Protein AF-A0A816R9C3-F1 (afdb_monomer)

Structure (mmCIF, N/CA/C/O backbone):
data_AF-A0A816R9C3-F1
#
_entry.id   AF-A0A816R9C3-F1
#
loop_
_atom_site.group_PDB
_atom_site.id
_atom_site.type_symbol
_atom_site.label_atom_id
_atom_site.label_alt_id
_atom_site.label_comp_id
_atom_site.label_asym_id
_atom_site.label_entity_id
_atom_site.label_seq_id
_atom_site.pdbx_PDB_ins_code
_atom_site.Cartn_x
_atom_site.Cartn_y
_atom_site.Cartn_z
_atom_site.occupancy
_atom_site.B_iso_or_equiv
_atom_site.auth_seq_id
_atom_site.auth_comp_id
_atom_site.auth_asym_id
_atom_site.auth_atom_id
_atom_site.pdbx_PDB_model_num
ATOM 1 N N . MET A 1 1 ? 27.040 -10.899 -45.272 1.00 30.34 1 MET A N 1
ATOM 2 C CA . MET A 1 1 ? 27.387 -9.513 -45.641 1.00 30.34 1 MET A CA 1
ATOM 3 C C . MET A 1 1 ? 27.036 -8.675 -44.430 1.00 30.34 1 MET A C 1
ATOM 5 O O . MET A 1 1 ? 25.858 -8.527 -44.143 1.00 30.34 1 MET A O 1
ATOM 9 N N . LEU A 1 2 ? 28.036 -8.340 -43.618 1.00 30.72 2 LEU A N 1
ATOM 10 C CA . LEU A 1 2 ? 27.833 -7.627 -42.359 1.00 30.72 2 LEU A CA 1
ATOM 11 C C . LEU A 1 2 ? 27.675 -6.145 -42.692 1.00 30.72 2 LEU A C 1
ATOM 13 O O . LEU A 1 2 ? 28.569 -5.560 -43.299 1.00 30.72 2 LEU A O 1
ATOM 17 N N . LEU A 1 3 ? 26.524 -5.570 -42.353 1.00 35.38 3 LEU A N 1
ATOM 18 C CA . LEU A 1 3 ? 26.406 -4.124 -42.248 1.00 35.38 3 LEU A CA 1
ATOM 19 C C . LEU A 1 3 ? 27.024 -3.753 -40.902 1.00 35.38 3 LEU A C 1
ATOM 21 O O . LEU A 1 3 ? 26.457 -4.047 -39.853 1.00 35.38 3 LEU A O 1
ATOM 25 N N . ASN A 1 4 ? 28.230 -3.194 -40.968 1.00 40.75 4 ASN A N 1
ATOM 26 C CA . ASN A 1 4 ? 28.838 -2.475 -39.862 1.00 40.75 4 ASN A CA 1
ATOM 27 C C . ASN A 1 4 ? 28.027 -1.196 -39.666 1.00 40.75 4 ASN A C 1
ATOM 29 O O . ASN A 1 4 ? 28.145 -0.264 -40.461 1.00 40.75 4 ASN A O 1
ATOM 33 N N . ASP A 1 5 ? 27.197 -1.182 -38.633 1.00 36.69 5 ASP A N 1
ATOM 34 C CA . ASP A 1 5 ? 26.624 0.039 -38.092 1.00 36.69 5 ASP A CA 1
ATOM 35 C C . ASP A 1 5 ? 26.913 0.039 -36.587 1.00 36.69 5 ASP A C 1
ATOM 37 O O . ASP A 1 5 ? 26.204 -0.572 -35.788 1.00 36.69 5 ASP A O 1
ATOM 41 N N . ASP A 1 6 ? 28.028 0.672 -36.215 1.00 42.97 6 ASP A N 1
ATOM 42 C CA . ASP A 1 6 ? 28.539 0.814 -34.843 1.00 42.97 6 ASP A CA 1
ATOM 43 C C . ASP A 1 6 ? 27.666 1.747 -33.969 1.00 42.97 6 ASP A C 1
ATOM 45 O O . ASP A 1 6 ? 28.143 2.348 -33.007 1.00 42.97 6 ASP A O 1
ATOM 49 N N . SER A 1 7 ? 26.379 1.910 -34.289 1.00 38.72 7 SER A N 1
ATOM 50 C CA . SER A 1 7 ? 25.488 2.878 -33.639 1.00 38.72 7 SER A CA 1
ATOM 51 C C . SER A 1 7 ? 24.406 2.268 -32.737 1.00 38.72 7 SER A C 1
ATOM 53 O O . SER A 1 7 ? 23.739 3.005 -32.013 1.00 38.72 7 SER A O 1
ATOM 55 N N . TYR A 1 8 ? 24.289 0.939 -32.656 1.00 42.22 8 TYR A N 1
ATOM 56 C CA . TYR A 1 8 ? 23.395 0.273 -31.701 1.00 42.22 8 TYR A CA 1
ATOM 57 C C . TYR A 1 8 ? 24.067 -0.938 -31.060 1.00 42.22 8 TYR A C 1
ATOM 59 O O . TYR A 1 8 ? 23.744 -2.085 -31.357 1.00 42.22 8 TYR A O 1
ATOM 67 N N . ASN A 1 9 ? 24.963 -0.695 -30.102 1.00 45.91 9 ASN A N 1
ATOM 68 C CA . ASN A 1 9 ? 25.306 -1.724 -29.123 1.00 45.91 9 ASN A CA 1
ATOM 69 C C . ASN A 1 9 ? 24.137 -1.868 -28.129 1.00 45.91 9 ASN A C 1
ATOM 71 O O . ASN A 1 9 ? 24.241 -1.500 -26.961 1.00 45.91 9 ASN A O 1
ATOM 75 N N . SER A 1 10 ? 22.970 -2.302 -28.617 1.00 50.06 10 SER A N 1
ATOM 76 C CA . SER A 1 10 ? 21.849 -2.654 -27.753 1.00 50.06 10 SER A CA 1
ATOM 77 C C . SER A 1 10 ? 22.174 -4.004 -27.107 1.00 50.06 10 SER A C 1
ATOM 79 O O . SER A 1 10 ? 22.313 -4.988 -27.837 1.00 50.06 10 SER A O 1
ATOM 81 N N . PRO A 1 11 ? 22.271 -4.100 -25.771 1.00 50.88 11 PRO A N 1
ATOM 82 C CA . PRO A 1 11 ? 22.673 -5.317 -25.060 1.00 50.88 11 PRO A CA 1
ATOM 83 C C . PRO A 1 11 ? 21.609 -6.432 -25.073 1.00 50.88 11 PRO A C 1
ATOM 85 O O . PRO A 1 11 ? 21.603 -7.295 -24.201 1.00 50.88 11 PRO A O 1
ATOM 88 N N . VAL A 1 12 ? 20.665 -6.396 -26.014 1.00 53.97 12 VAL A N 1
ATOM 89 C CA . VAL A 1 12 ? 19.471 -7.240 -26.029 1.00 53.97 12 VAL A CA 1
ATOM 90 C C . VAL A 1 12 ? 19.271 -7.853 -27.415 1.00 53.97 12 VAL A C 1
ATOM 92 O O . VAL A 1 12 ? 19.008 -7.157 -28.391 1.00 53.97 12 VAL A O 1
ATOM 95 N N . GLY A 1 13 ? 19.403 -9.178 -27.499 1.00 55.25 13 GLY A N 1
ATOM 96 C CA . GLY A 1 13 ? 19.088 -9.982 -28.683 1.00 55.25 13 GLY A CA 1
ATOM 97 C C . GLY A 1 13 ? 17.972 -10.992 -28.397 1.00 55.25 13 GLY A C 1
ATOM 98 O O . GLY A 1 13 ? 17.830 -11.456 -27.265 1.00 55.25 13 GLY A O 1
ATOM 99 N N . LEU A 1 14 ? 17.177 -11.322 -29.421 1.00 56.34 14 LEU A N 1
ATOM 100 C CA . LEU A 1 14 ? 16.119 -12.339 -29.365 1.00 56.34 14 LEU A CA 1
ATOM 101 C C . LEU A 1 14 ? 16.693 -13.730 -29.663 1.00 56.34 14 LEU A C 1
ATOM 103 O O . LEU A 1 14 ? 17.458 -13.892 -30.617 1.00 56.34 14 LEU A O 1
ATOM 107 N N . ASP A 1 15 ? 16.302 -14.743 -28.886 1.00 55.97 15 ASP A N 1
ATOM 108 C CA . ASP A 1 15 ? 16.571 -16.138 -29.234 1.00 55.97 15 ASP A CA 1
ATOM 109 C C . ASP A 1 15 ? 15.546 -16.700 -30.246 1.00 55.97 15 ASP A C 1
ATOM 111 O O . ASP A 1 15 ? 14.607 -16.027 -30.679 1.00 55.97 15 ASP A O 1
ATOM 115 N N . ARG A 1 16 ? 15.722 -17.969 -30.638 1.00 48.56 16 ARG A N 1
ATOM 116 C CA . ARG A 1 16 ? 14.895 -18.660 -31.652 1.00 48.56 16 ARG A CA 1
ATOM 117 C C . ARG A 1 16 ? 13.435 -18.864 -31.227 1.00 48.56 16 ARG A C 1
ATOM 119 O O . ARG A 1 16 ? 12.610 -19.203 -32.070 1.00 48.56 16 ARG A O 1
ATOM 126 N N . ASN A 1 17 ? 13.139 -18.669 -29.944 1.00 50.06 17 ASN A N 1
ATOM 127 C CA . ASN A 1 17 ? 11.818 -18.814 -29.348 1.00 50.06 17 ASN A CA 1
ATOM 128 C C . ASN A 1 17 ? 11.175 -17.449 -29.036 1.00 50.06 17 ASN A C 1
ATOM 130 O O . ASN A 1 17 ? 10.076 -17.412 -28.486 1.00 50.06 17 ASN A O 1
ATOM 134 N N . GLY A 1 18 ? 11.830 -16.335 -29.393 1.00 53.72 18 GLY A N 1
ATOM 135 C CA . GLY A 1 18 ? 11.327 -14.982 -29.159 1.00 53.72 18 GLY A CA 1
ATOM 136 C C . GLY A 1 18 ? 11.501 -14.489 -27.720 1.00 53.72 18 GLY A C 1
ATOM 137 O O . GLY A 1 18 ? 10.845 -13.523 -27.336 1.00 53.72 18 GLY A O 1
ATOM 138 N N . ILE A 1 19 ? 12.369 -15.125 -26.925 1.00 50.53 19 ILE A N 1
ATOM 139 C CA . ILE A 1 19 ? 12.653 -14.729 -25.542 1.00 50.53 19 ILE A CA 1
ATOM 140 C C . ILE A 1 19 ? 13.998 -13.983 -25.537 1.00 50.53 19 ILE A C 1
ATOM 142 O O . ILE A 1 19 ? 15.051 -14.552 -25.821 1.00 50.53 19 ILE A O 1
ATOM 146 N N . VAL A 1 20 ? 13.957 -12.670 -25.283 1.00 54.84 20 VAL A N 1
ATOM 147 C CA . VAL A 1 20 ? 15.147 -11.821 -25.048 1.00 54.84 20 VAL A CA 1
ATOM 148 C C . VAL A 1 20 ? 15.866 -12.350 -23.824 1.00 54.84 20 VAL A C 1
ATOM 150 O O . VAL A 1 20 ? 15.148 -12.444 -22.849 1.00 54.84 20 VAL A O 1
ATOM 153 N N . LEU A 1 21 ? 17.189 -12.601 -23.826 1.00 56.78 21 LEU A N 1
ATOM 154 C CA . LEU A 1 21 ? 18.064 -12.541 -22.626 1.00 56.78 21 LEU A CA 1
ATOM 155 C C . LEU A 1 21 ? 19.552 -12.840 -22.947 1.00 56.78 21 LEU A C 1
ATOM 157 O O . LEU A 1 21 ? 20.039 -13.881 -22.523 1.00 56.78 21 LEU A O 1
ATOM 161 N N . LEU A 1 22 ? 20.310 -11.969 -23.631 1.00 52.97 22 LEU A N 1
ATOM 162 C CA . LEU A 1 22 ? 21.785 -12.062 -23.623 1.00 52.97 22 LEU A CA 1
ATOM 163 C C . LEU A 1 22 ? 22.431 -10.672 -23.725 1.00 52.97 22 LEU A C 1
ATOM 165 O O . LEU A 1 22 ? 22.407 -10.067 -24.795 1.00 52.97 22 LEU A O 1
ATOM 169 N N . LEU A 1 23 ? 23.054 -10.216 -22.631 1.00 54.47 23 LEU A N 1
ATOM 170 C CA . LEU A 1 23 ? 24.049 -9.139 -22.660 1.00 54.47 23 LEU A CA 1
ATOM 171 C C . LEU A 1 23 ? 25.243 -9.635 -23.479 1.00 54.47 23 LEU A C 1
ATOM 173 O O . LEU A 1 23 ? 25.936 -10.565 -23.064 1.00 54.47 23 LEU A O 1
ATOM 177 N N . TRP A 1 24 ? 25.454 -9.053 -24.654 1.00 53.38 24 TRP A N 1
ATOM 178 C CA . TRP A 1 24 ? 26.620 -9.338 -25.479 1.00 53.38 24 TRP A CA 1
ATOM 179 C C . TRP A 1 24 ? 27.685 -8.278 -25.214 1.00 53.38 24 TRP A C 1
ATOM 181 O O . TRP A 1 24 ? 27.523 -7.122 -25.597 1.00 53.38 24 TRP A O 1
ATOM 191 N N . GLU A 1 25 ? 28.789 -8.670 -24.583 1.00 52.47 25 GLU A N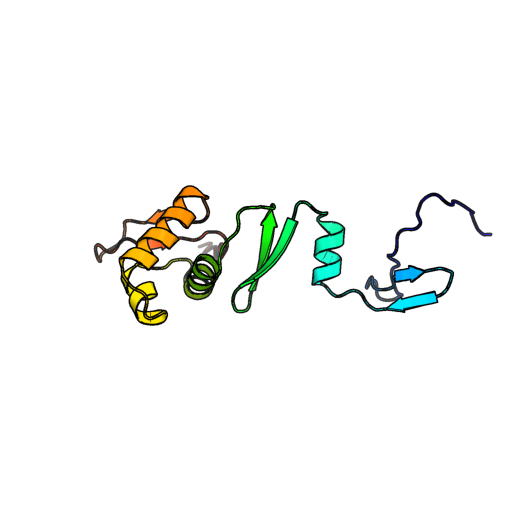 1
ATOM 192 C CA . GLU A 1 25 ? 29.966 -7.812 -24.434 1.00 52.47 25 GLU A CA 1
ATOM 193 C C . GLU A 1 25 ? 31.132 -8.460 -25.192 1.00 52.47 25 GLU A C 1
ATOM 195 O O . GLU A 1 25 ? 31.482 -9.618 -24.960 1.00 52.47 25 GLU A O 1
ATOM 200 N N . ASN A 1 26 ? 31.703 -7.742 -26.165 1.00 52.38 26 ASN A N 1
ATOM 201 C CA . ASN A 1 26 ? 32.883 -8.167 -26.934 1.00 52.38 26 ASN A CA 1
ATOM 202 C C . ASN A 1 26 ? 32.808 -9.566 -27.579 1.00 52.38 26 ASN A C 1
ATOM 204 O O . ASN A 1 26 ? 33.810 -10.275 -27.641 1.00 52.38 26 ASN A O 1
ATOM 208 N N . GLY A 1 27 ? 31.645 -10.003 -28.059 1.00 56.16 27 GLY A N 1
ATOM 209 C CA . GLY A 1 27 ? 31.532 -11.321 -28.698 1.00 56.16 27 GLY A CA 1
ATOM 210 C C . GLY A 1 27 ? 30.959 -12.420 -27.806 1.00 56.16 27 GLY A C 1
ATOM 211 O O . GLY A 1 27 ? 30.746 -13.529 -28.289 1.00 56.16 27 GLY A O 1
ATOM 212 N N . THR A 1 28 ? 30.757 -12.143 -26.514 1.00 53.12 28 THR A N 1
ATOM 213 C CA . THR A 1 28 ? 30.540 -13.179 -25.497 1.00 53.12 28 THR A CA 1
ATOM 214 C C . THR A 1 28 ? 29.223 -12.978 -24.758 1.00 53.12 28 THR A C 1
ATOM 216 O O . THR A 1 28 ? 28.846 -11.861 -24.407 1.00 53.12 28 THR A O 1
ATOM 219 N N . LEU A 1 29 ? 28.535 -14.092 -24.506 1.00 58.09 29 LEU A N 1
ATOM 220 C CA . LEU A 1 29 ? 27.309 -14.145 -23.718 1.00 58.09 29 LEU A CA 1
ATOM 221 C C . LEU A 1 29 ? 27.629 -13.892 -22.238 1.00 58.09 29 LEU A C 1
ATOM 223 O O . LEU A 1 29 ? 28.250 -14.737 -21.597 1.00 58.09 29 LEU A O 1
ATOM 227 N N . CYS A 1 30 ? 27.206 -12.746 -21.703 1.00 57.31 30 CYS A N 1
ATOM 228 C CA . CYS A 1 30 ? 27.503 -12.334 -20.327 1.00 57.31 30 CYS A CA 1
ATOM 229 C C . CYS A 1 30 ? 26.477 -12.860 -19.296 1.00 57.31 30 CYS A C 1
ATOM 231 O O . CYS A 1 30 ? 26.786 -12.962 -18.113 1.00 57.31 30 CYS A O 1
ATOM 233 N N . GLY A 1 31 ? 25.280 -13.285 -19.722 1.00 58.22 31 GLY A N 1
ATOM 234 C CA . GLY A 1 31 ? 24.306 -13.943 -18.842 1.00 58.22 31 GLY A CA 1
ATOM 235 C C . GLY A 1 31 ? 22.845 -13.679 -19.201 1.00 58.22 31 GLY A C 1
ATOM 236 O O . GLY A 1 31 ? 22.541 -13.007 -20.187 1.00 58.22 31 GLY A O 1
ATOM 237 N N . SER A 1 32 ? 21.945 -14.227 -18.380 1.00 60.34 32 SER A N 1
ATOM 238 C CA . SER A 1 32 ? 20.494 -14.035 -18.453 1.00 60.34 32 SER A CA 1
ATOM 239 C C . SER A 1 32 ? 20.059 -12.861 -17.567 1.00 60.34 32 SER A C 1
ATOM 241 O O . SER A 1 32 ? 20.344 -12.881 -16.372 1.00 60.34 32 SER A O 1
ATOM 243 N N . ILE A 1 33 ? 19.348 -11.880 -18.126 1.00 66.12 33 ILE A N 1
ATOM 244 C CA . ILE A 1 33 ? 18.772 -10.743 -17.379 1.00 66.12 33 ILE A CA 1
ATOM 245 C C . ILE A 1 33 ? 17.496 -11.210 -16.653 1.00 66.12 33 ILE A C 1
ATOM 247 O O . ILE A 1 33 ? 16.675 -11.927 -17.223 1.00 66.12 33 ILE A O 1
ATOM 251 N N . SER A 1 34 ? 17.295 -10.843 -15.389 1.00 73.19 34 SER A N 1
ATOM 252 C CA . SER A 1 34 ? 16.035 -11.182 -14.706 1.00 73.19 34 SER A CA 1
ATOM 253 C C . SER A 1 34 ? 14.849 -10.379 -15.280 1.00 73.19 34 SER A C 1
ATOM 25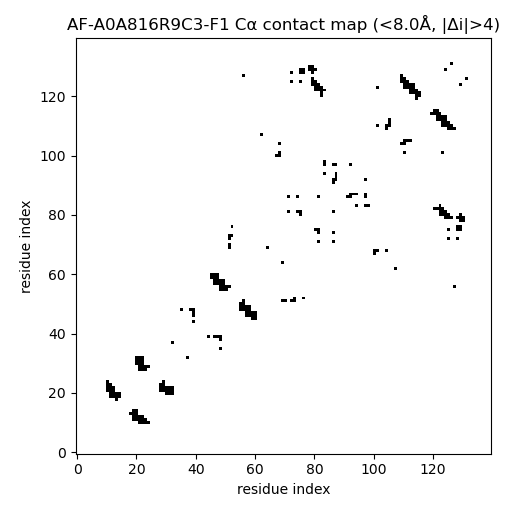5 O O . SER A 1 34 ? 15.048 -9.282 -15.800 1.00 73.19 34 SER A O 1
ATOM 257 N N . PRO A 1 35 ? 13.590 -10.849 -15.169 1.00 71.75 35 PRO A N 1
ATOM 258 C CA . PRO A 1 35 ? 12.433 -10.068 -15.620 1.00 71.75 35 PRO A CA 1
ATOM 259 C C . PRO A 1 35 ? 12.349 -8.664 -14.999 1.00 71.75 35 PRO A C 1
ATOM 261 O O . PRO A 1 35 ? 11.893 -7.733 -15.656 1.00 71.75 35 PRO A O 1
ATOM 264 N N . ASP A 1 36 ? 12.817 -8.503 -13.757 1.00 70.31 36 ASP A N 1
ATOM 265 C CA . ASP A 1 36 ? 12.833 -7.213 -13.057 1.00 70.31 36 ASP A CA 1
ATOM 266 C C . ASP A 1 36 ? 13.880 -6.256 -13.635 1.00 70.31 36 ASP A C 1
ATOM 268 O O . ASP A 1 36 ? 13.597 -5.074 -13.822 1.00 70.31 36 ASP A O 1
ATOM 272 N N . GLU A 1 37 ? 15.069 -6.769 -13.958 1.00 68.56 37 GLU A N 1
ATOM 273 C CA . GLU A 1 37 ? 16.123 -6.004 -14.635 1.00 68.56 37 GLU A CA 1
ATOM 274 C C . GLU A 1 37 ? 15.729 -5.645 -16.074 1.00 68.56 37 GLU A C 1
ATOM 276 O O . GLU A 1 37 ? 16.062 -4.568 -16.563 1.00 68.56 37 GLU A O 1
ATOM 281 N N . LEU A 1 38 ? 14.977 -6.515 -16.755 1.00 73.31 38 LEU A N 1
ATOM 282 C CA . LEU A 1 38 ? 14.412 -6.195 -18.064 1.00 73.31 38 LEU A CA 1
ATOM 283 C C . LEU A 1 38 ? 13.393 -5.052 -17.952 1.00 73.31 38 LEU A C 1
ATOM 285 O O . LEU A 1 38 ? 13.421 -4.118 -18.750 1.00 73.31 38 LEU A O 1
ATOM 289 N N . LEU A 1 39 ? 12.506 -5.111 -16.956 1.00 70.25 39 LEU A N 1
ATOM 290 C CA . LEU A 1 39 ? 11.518 -4.064 -16.695 1.00 70.25 39 LEU A CA 1
ATOM 291 C C . LEU A 1 39 ? 12.184 -2.725 -16.372 1.00 70.25 39 LEU A C 1
ATOM 293 O O . LEU A 1 39 ? 11.795 -1.714 -16.948 1.00 70.25 39 LEU A O 1
ATOM 297 N N . SER A 1 40 ? 13.196 -2.701 -15.504 1.00 69.62 40 SER A N 1
ATOM 298 C CA . SER A 1 40 ? 13.902 -1.456 -15.175 1.00 69.62 40 SER A CA 1
ATOM 299 C C . SER A 1 40 ? 14.632 -0.868 -16.386 1.00 69.62 40 SER A C 1
ATOM 301 O O . SER A 1 40 ? 14.587 0.344 -16.595 1.00 69.62 40 SER A O 1
ATOM 303 N N . TYR A 1 41 ? 15.226 -1.713 -17.235 1.00 69.50 41 TYR A N 1
ATOM 304 C CA . TYR A 1 41 ? 15.862 -1.274 -18.477 1.00 69.50 41 TYR A CA 1
ATOM 305 C C . TYR A 1 41 ? 14.859 -0.648 -19.454 1.00 69.50 41 TYR A C 1
ATOM 307 O O . TYR A 1 41 ? 15.121 0.412 -20.018 1.00 69.50 41 TYR A O 1
ATOM 315 N N . VAL A 1 42 ? 13.696 -1.281 -19.638 1.00 73.12 42 VAL A N 1
ATOM 316 C CA . VAL A 1 42 ? 12.656 -0.806 -20.565 1.00 73.12 42 VAL A CA 1
ATOM 317 C C . VAL A 1 42 ? 11.973 0.467 -20.057 1.00 73.12 42 VAL A C 1
ATOM 319 O O . VAL A 1 42 ? 11.665 1.350 -20.854 1.00 73.12 42 VAL A O 1
ATOM 322 N N . LEU A 1 43 ? 11.724 0.574 -18.749 1.00 72.38 43 LEU A N 1
ATOM 323 C CA . LEU A 1 43 ? 11.034 1.724 -18.156 1.00 72.38 43 LEU A CA 1
ATOM 324 C C . LEU A 1 43 ? 11.952 2.948 -17.990 1.00 72.38 43 LEU A C 1
ATOM 326 O O . LEU A 1 43 ? 11.469 4.080 -17.973 1.00 72.38 43 LEU A O 1
ATOM 330 N N . GLY A 1 44 ? 13.267 2.735 -17.902 1.00 67.75 44 GLY A N 1
ATOM 331 C CA . GLY A 1 44 ? 14.252 3.787 -17.668 1.00 67.75 44 GLY A CA 1
ATOM 332 C C . GLY A 1 44 ? 14.369 4.190 -16.193 1.00 67.75 44 GLY A C 1
ATOM 333 O O . GLY A 1 44 ? 13.627 3.734 -15.326 1.00 67.75 44 GLY A O 1
ATOM 334 N N . SER A 1 45 ? 15.316 5.082 -15.892 1.00 70.94 45 SER A N 1
ATOM 335 C CA . SER A 1 45 ? 15.721 5.436 -14.517 1.00 70.94 45 SER A CA 1
ATOM 336 C C . SER A 1 45 ? 14.682 6.206 -13.689 1.00 70.94 45 SER A C 1
ATOM 338 O O . SER A 1 45 ? 14.901 6.435 -12.502 1.00 70.94 45 SER A O 1
ATOM 340 N N . GLY A 1 46 ? 13.565 6.620 -14.293 1.00 72.31 46 GLY A N 1
ATOM 341 C CA . GLY A 1 46 ? 12.472 7.313 -13.606 1.00 72.31 46 GLY A CA 1
ATOM 342 C C . GLY A 1 46 ? 11.491 6.382 -12.894 1.00 72.31 46 GLY A C 1
ATOM 343 O O . GLY A 1 46 ? 10.600 6.877 -12.203 1.00 72.31 46 GLY A O 1
ATOM 344 N N . PHE A 1 47 ? 11.640 5.063 -13.056 1.00 77.06 47 PHE A N 1
ATOM 345 C CA . PHE A 1 47 ? 10.738 4.063 -12.498 1.00 77.06 47 PHE A CA 1
ATOM 346 C C . PHE A 1 47 ? 11.483 2.988 -11.708 1.00 77.06 47 PHE A C 1
ATOM 348 O O . PHE A 1 47 ? 12.620 2.632 -12.004 1.00 77.06 47 PHE A O 1
ATOM 355 N N . GLU A 1 48 ? 10.795 2.429 -10.720 1.00 78.88 48 GLU A N 1
ATOM 356 C CA . GLU A 1 48 ? 11.281 1.340 -9.884 1.00 78.88 48 GLU A CA 1
ATOM 357 C C . GLU A 1 48 ? 10.234 0.225 -9.811 1.00 78.88 48 GLU A C 1
ATOM 359 O O . GLU A 1 48 ? 9.035 0.485 -9.656 1.00 78.88 48 GLU A O 1
ATOM 364 N N . VAL A 1 49 ? 10.696 -1.025 -9.895 1.00 81.88 49 VAL A N 1
ATOM 365 C CA . VAL A 1 49 ? 9.882 -2.214 -9.627 1.00 81.88 49 VAL A CA 1
ATOM 366 C C . VAL A 1 49 ? 10.063 -2.601 -8.163 1.00 81.88 49 VAL A C 1
ATOM 368 O O . VAL A 1 49 ? 11.135 -3.048 -7.761 1.00 81.88 49 VAL A O 1
ATOM 371 N N . ILE A 1 50 ? 9.004 -2.475 -7.367 1.00 81.81 50 ILE A N 1
ATOM 372 C CA . ILE A 1 50 ? 8.993 -2.891 -5.963 1.00 81.81 50 ILE A CA 1
ATOM 373 C C . ILE A 1 50 ? 8.174 -4.168 -5.789 1.00 81.81 50 ILE A C 1
ATOM 375 O O . ILE A 1 50 ? 7.160 -4.384 -6.454 1.00 81.81 50 ILE A O 1
ATOM 379 N N . THR A 1 51 ? 8.602 -5.025 -4.866 1.00 84.44 51 THR A N 1
ATOM 380 C CA . THR A 1 51 ? 7.829 -6.209 -4.477 1.00 84.44 51 THR A CA 1
ATOM 381 C C . THR A 1 51 ? 7.105 -5.920 -3.171 1.00 84.44 51 THR A C 1
ATOM 383 O O . THR A 1 51 ? 7.739 -5.642 -2.156 1.00 84.44 51 THR A O 1
ATOM 386 N N . ILE A 1 52 ? 5.776 -6.002 -3.197 1.00 83.06 52 ILE A N 1
ATOM 387 C CA . ILE A 1 52 ? 4.925 -5.902 -2.012 1.00 83.06 52 ILE A CA 1
ATOM 388 C C . ILE A 1 52 ? 4.212 -7.245 -1.871 1.00 83.06 52 ILE A C 1
ATOM 390 O O . ILE A 1 52 ? 3.514 -7.673 -2.792 1.00 83.06 52 ILE A O 1
ATOM 394 N N . GLY A 1 53 ? 4.389 -7.941 -0.747 1.00 83.94 53 GLY A N 1
ATOM 395 C CA . GLY A 1 53 ? 3.839 -9.285 -0.554 1.00 83.94 53 GLY A CA 1
ATOM 396 C C . GLY A 1 53 ? 4.164 -10.232 -1.715 1.00 83.94 53 GLY A C 1
ATOM 397 O O . GLY A 1 53 ? 5.324 -10.550 -1.967 1.00 83.94 53 GLY A O 1
ATOM 398 N N . LYS A 1 54 ? 3.129 -10.681 -2.442 1.00 83.75 54 LYS A N 1
ATOM 399 C CA . LYS A 1 54 ? 3.263 -11.581 -3.608 1.00 83.75 54 LYS A CA 1
ATOM 400 C C . LYS A 1 54 ? 3.145 -10.872 -4.963 1.00 83.75 54 LYS A C 1
ATOM 402 O O . LYS A 1 54 ? 3.167 -11.542 -5.993 1.00 83.75 54 LYS A O 1
ATOM 407 N N . LYS A 1 55 ? 2.966 -9.549 -4.981 1.00 81.19 55 LYS A N 1
ATOM 408 C CA . LYS A 1 55 ? 2.759 -8.751 -6.198 1.00 81.19 55 LYS A CA 1
ATOM 409 C C . LYS A 1 55 ? 3.964 -7.843 -6.452 1.00 81.19 55 LYS A C 1
ATOM 411 O O . LYS A 1 55 ? 4.564 -7.316 -5.518 1.00 81.19 55 LYS A O 1
ATOM 416 N N . LYS A 1 56 ? 4.286 -7.634 -7.728 1.00 83.94 56 LYS A N 1
ATOM 417 C CA . LYS A 1 56 ? 5.237 -6.606 -8.167 1.00 83.94 56 LYS A CA 1
ATOM 418 C C . LYS A 1 56 ? 4.454 -5.370 -8.594 1.00 83.94 56 LYS A C 1
ATOM 420 O O . LYS A 1 56 ? 3.466 -5.505 -9.313 1.00 83.94 56 LYS A O 1
ATOM 425 N N . LEU A 1 57 ? 4.879 -4.198 -8.139 1.00 81.94 57 LEU A N 1
ATOM 426 C CA . LEU A 1 57 ? 4.313 -2.904 -8.511 1.00 81.94 57 LEU A CA 1
ATOM 427 C C . LEU A 1 57 ? 5.402 -2.056 -9.169 1.00 81.94 57 LEU A C 1
ATOM 429 O O . LEU A 1 57 ? 6.564 -2.131 -8.778 1.00 81.94 57 LEU A O 1
ATOM 433 N N . VAL A 1 58 ? 5.017 -1.245 -10.149 1.00 83.06 58 VAL A N 1
ATOM 434 C CA . VAL A 1 58 ? 5.894 -0.255 -10.784 1.00 83.06 58 VAL A CA 1
ATOM 435 C C . VAL A 1 58 ? 5.517 1.122 -10.252 1.00 83.06 58 VAL A C 1
ATOM 437 O O . VAL A 1 58 ? 4.331 1.453 -10.218 1.00 83.06 58 VAL A O 1
ATOM 440 N N . ARG A 1 59 ? 6.504 1.924 -9.846 1.00 77.31 59 ARG A N 1
ATOM 441 C CA . ARG A 1 59 ? 6.299 3.304 -9.379 1.00 77.31 59 ARG A CA 1
ATOM 442 C C . ARG A 1 59 ? 7.287 4.273 -10.013 1.00 77.31 59 ARG A C 1
ATOM 444 O O . ARG A 1 59 ? 8.386 3.868 -10.369 1.00 77.31 59 ARG A O 1
ATOM 451 N N . SER A 1 60 ? 6.912 5.543 -10.093 1.00 74.88 60 SER A N 1
ATOM 452 C CA . SER A 1 60 ? 7.805 6.651 -10.454 1.00 74.88 60 SER A CA 1
ATOM 453 C C . SER A 1 60 ? 8.650 7.084 -9.235 1.00 74.88 60 SER A C 1
ATOM 455 O O . SER A 1 60 ? 8.159 7.029 -8.108 1.00 74.88 60 SER A O 1
ATOM 457 N N . VAL A 1 61 ? 9.905 7.508 -9.426 1.00 62.94 61 VAL A N 1
ATOM 458 C CA . VAL A 1 61 ? 10.863 7.885 -8.350 1.00 62.94 61 VAL A CA 1
ATOM 459 C C . VAL A 1 61 ? 10.839 9.414 -8.080 1.00 62.94 61 VAL A C 1
ATOM 461 O O . VAL A 1 61 ? 10.772 10.147 -9.068 1.00 62.94 61 VAL A O 1
ATOM 464 N N . PRO A 1 62 ? 10.959 9.953 -6.831 1.00 52.19 62 PRO A N 1
ATOM 465 C CA . PRO A 1 62 ? 11.057 9.324 -5.509 1.00 52.19 62 PRO A CA 1
ATOM 466 C C . PRO A 1 62 ? 9.954 9.813 -4.539 1.00 52.19 62 PRO A C 1
ATOM 468 O O . PRO A 1 62 ? 10.099 10.853 -3.900 1.00 52.19 62 PRO A O 1
ATOM 471 N N . THR A 1 63 ? 8.911 9.018 -4.320 1.00 56.38 63 THR A N 1
ATOM 472 C CA . THR A 1 63 ? 8.274 9.007 -2.995 1.00 56.38 63 THR A CA 1
ATOM 473 C C . THR A 1 63 ? 8.851 7.807 -2.262 1.00 56.38 63 THR A C 1
ATOM 475 O O . THR A 1 63 ? 8.600 6.658 -2.646 1.00 56.38 63 THR A O 1
ATOM 478 N N . GLU A 1 64 ? 9.664 8.041 -1.229 1.00 62.34 64 GLU A N 1
ATOM 479 C CA . GLU A 1 64 ? 10.120 6.968 -0.346 1.00 62.34 64 GLU A CA 1
ATOM 480 C C . GLU A 1 64 ? 8.918 6.419 0.427 1.00 62.34 64 GLU A C 1
ATOM 482 O O . GLU A 1 64 ? 8.595 6.835 1.539 1.00 62.34 64 GLU A O 1
ATOM 487 N N . LEU A 1 65 ? 8.241 5.430 -0.159 1.00 67.06 65 LEU A N 1
ATOM 488 C CA . LEU A 1 65 ? 7.434 4.514 0.632 1.00 67.06 65 LEU A CA 1
ATOM 489 C C . LEU A 1 65 ? 8.376 3.791 1.581 1.00 67.06 65 LEU A C 1
ATOM 491 O O . LEU A 1 65 ? 9.089 2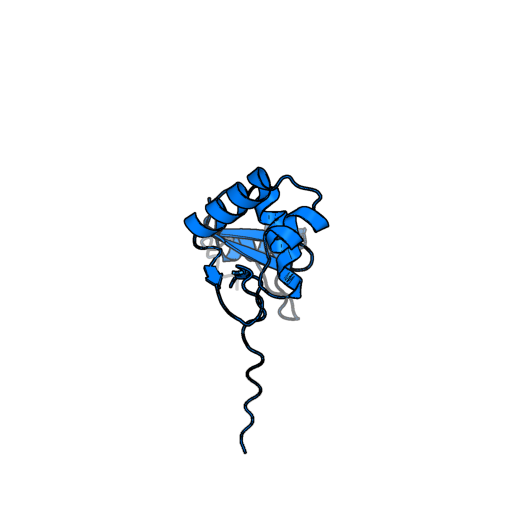.859 1.198 1.00 67.06 65 LEU A O 1
ATOM 495 N N . ASN A 1 66 ? 8.400 4.279 2.816 1.00 79.44 66 ASN A N 1
ATOM 496 C CA . ASN A 1 66 ? 9.118 3.644 3.895 1.00 79.44 66 ASN A CA 1
ATOM 497 C C . ASN A 1 66 ? 8.522 2.247 4.160 1.00 79.44 66 ASN A C 1
ATOM 499 O O . ASN A 1 66 ? 7.504 1.825 3.595 1.00 79.44 66 ASN A O 1
ATOM 503 N N . LYS A 1 67 ? 9.175 1.500 5.048 1.00 87.38 67 LYS A N 1
ATOM 504 C CA . LYS A 1 67 ? 8.740 0.150 5.413 1.00 87.38 67 LYS A CA 1
ATOM 505 C C . LYS A 1 67 ? 7.275 0.106 5.861 1.00 87.38 67 LYS A C 1
ATOM 507 O O . LYS A 1 67 ? 6.596 -0.880 5.584 1.00 87.38 67 LYS A O 1
ATOM 512 N N . ASP A 1 68 ? 6.784 1.163 6.496 1.00 92.50 68 ASP A N 1
ATOM 513 C CA . ASP A 1 68 ? 5.449 1.179 7.074 1.00 92.50 68 ASP A CA 1
ATOM 514 C C . ASP A 1 68 ? 4.371 1.231 5.990 1.00 92.50 68 ASP A C 1
ATOM 516 O O . ASP A 1 68 ? 3.430 0.432 5.997 1.00 92.50 68 ASP A O 1
ATOM 520 N N . HIS A 1 69 ? 4.568 2.096 4.996 1.00 91.19 69 HIS A N 1
ATOM 521 C CA . HIS A 1 69 ? 3.694 2.191 3.831 1.00 91.19 69 HIS A CA 1
ATOM 522 C C . HIS A 1 69 ? 3.618 0.856 3.076 1.00 91.19 69 HIS A C 1
ATOM 524 O O . HIS A 1 69 ? 2.530 0.392 2.730 1.00 91.19 69 HIS A O 1
ATOM 530 N N . ASN A 1 70 ? 4.759 0.182 2.900 1.00 90.12 70 ASN A N 1
ATOM 531 C CA . ASN A 1 70 ? 4.812 -1.119 2.231 1.00 90.12 70 ASN A CA 1
ATOM 532 C C . ASN A 1 70 ? 4.044 -2.204 3.002 1.00 90.12 70 ASN A C 1
ATOM 534 O O . ASN A 1 70 ? 3.339 -3.001 2.385 1.00 90.12 70 ASN A O 1
ATOM 538 N N . GLN A 1 71 ? 4.122 -2.220 4.338 1.00 93.94 71 GLN A N 1
ATOM 539 C CA . GLN A 1 71 ? 3.371 -3.180 5.157 1.00 93.94 71 GLN A CA 1
ATOM 540 C C . GLN A 1 71 ? 1.854 -2.939 5.103 1.00 93.94 71 GLN A C 1
ATOM 542 O O . GLN A 1 71 ? 1.078 -3.898 5.107 1.00 93.94 71 GLN A O 1
ATOM 547 N N . ILE A 1 72 ? 1.416 -1.679 5.016 1.00 94.81 72 ILE A N 1
ATOM 548 C CA . ILE A 1 72 ? 0.000 -1.339 4.819 1.00 94.81 72 ILE A CA 1
ATOM 549 C C . ILE A 1 72 ? -0.480 -1.803 3.438 1.00 94.81 72 ILE A C 1
ATOM 551 O O . ILE A 1 72 ? -1.518 -2.462 3.342 1.00 94.81 72 ILE A O 1
ATOM 555 N N . LEU A 1 73 ? 0.288 -1.520 2.382 1.00 92.00 73 LEU A N 1
ATOM 556 C CA . LEU A 1 73 ? -0.033 -1.946 1.017 1.00 92.00 73 LEU A CA 1
ATOM 557 C C . LEU A 1 73 ? -0.059 -3.474 0.880 1.00 92.00 73 LEU A C 1
ATOM 559 O O . LEU A 1 73 ? -0.919 -4.011 0.184 1.00 92.00 73 LEU A O 1
ATOM 563 N N . GLU A 1 74 ? 0.838 -4.184 1.568 1.00 92.06 74 GLU A N 1
ATOM 564 C CA . GLU A 1 74 ? 0.832 -5.647 1.637 1.00 92.06 74 GLU A CA 1
ATOM 565 C C . GLU A 1 74 ? -0.450 -6.170 2.289 1.00 92.06 74 GLU A C 1
ATOM 567 O O . GLU A 1 74 ? -1.106 -7.061 1.742 1.00 92.06 74 GLU A O 1
ATOM 572 N N . LEU A 1 75 ? -0.855 -5.578 3.417 1.00 94.19 75 LEU A N 1
ATOM 573 C CA . LEU A 1 75 ? -2.091 -5.949 4.102 1.00 94.19 75 LEU A CA 1
ATOM 574 C C . LEU A 1 75 ? -3.331 -5.696 3.227 1.00 94.19 75 LEU A C 1
ATOM 576 O O . LEU A 1 75 ? -4.274 -6.490 3.241 1.00 94.19 75 LEU A O 1
ATOM 580 N N . ALA A 1 76 ? -3.315 -4.620 2.438 1.00 92.69 76 ALA A N 1
ATOM 581 C CA . ALA A 1 76 ? -4.401 -4.241 1.545 1.00 92.69 76 ALA A CA 1
ATOM 582 C C . ALA A 1 76 ? -4.577 -5.187 0.343 1.00 92.69 76 ALA A C 1
ATOM 584 O O . ALA A 1 76 ? -5.668 -5.232 -0.223 1.00 92.69 76 ALA A O 1
ATOM 585 N N . GLN A 1 77 ? -3.572 -5.986 -0.044 1.00 88.56 77 GLN A N 1
ATOM 586 C CA . GLN A 1 77 ? -3.643 -6.816 -1.263 1.00 88.56 77 GLN A CA 1
ATOM 587 C C . GLN A 1 77 ? -4.804 -7.810 -1.301 1.00 88.56 77 GLN A C 1
ATOM 589 O O . GLN A 1 77 ? -5.203 -8.225 -2.390 1.00 88.56 77 GLN A O 1
ATOM 594 N N . GLY A 1 78 ? -5.317 -8.216 -0.137 1.00 83.56 78 GLY A N 1
ATOM 595 C CA . GLY A 1 78 ?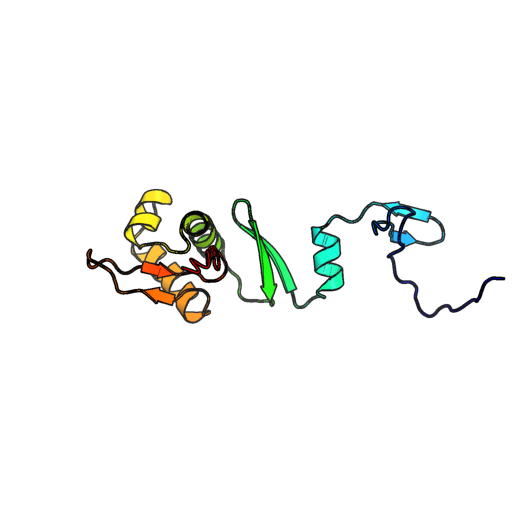 -6.416 -9.174 -0.047 1.00 83.56 78 GLY A CA 1
ATOM 596 C C . GLY A 1 78 ? -7.783 -8.598 -0.427 1.00 83.56 78 GLY A C 1
ATOM 597 O O . GLY A 1 78 ? -8.608 -9.332 -0.957 1.00 83.56 78 GLY A O 1
ATOM 598 N N . GLN A 1 79 ? -8.030 -7.312 -0.161 1.00 86.69 79 GLN A N 1
ATOM 599 C CA . GLN A 1 79 ? -9.365 -6.702 -0.301 1.00 86.69 79 GLN A CA 1
ATOM 600 C C . GLN A 1 79 ? -9.364 -5.313 -0.964 1.00 86.69 79 GLN A C 1
ATOM 602 O O . GLN A 1 79 ? -10.425 -4.777 -1.257 1.00 86.69 79 GLN A O 1
ATOM 607 N N . GLY A 1 80 ? -8.193 -4.720 -1.205 1.00 90.69 80 GLY A N 1
ATOM 608 C CA . GLY A 1 80 ? -8.033 -3.402 -1.824 1.00 90.69 80 GLY A CA 1
ATOM 609 C C . GLY A 1 80 ? -8.087 -2.214 -0.860 1.00 90.69 80 GLY A C 1
ATOM 610 O O . GLY A 1 80 ? -7.763 -1.102 -1.255 1.00 90.69 80 GLY A O 1
ATOM 611 N N . PHE A 1 81 ? -8.443 -2.427 0.407 1.00 92.50 81 PHE A N 1
ATOM 612 C CA . PHE A 1 81 ? -8.521 -1.378 1.426 1.00 92.50 81 PHE A CA 1
ATOM 613 C C . PHE A 1 81 ? -8.046 -1.871 2.797 1.00 92.50 81 PHE A C 1
ATOM 615 O O . PHE A 1 81 ? -7.931 -3.078 3.024 1.00 92.50 81 PHE A O 1
ATOM 622 N N . VAL A 1 82 ? -7.825 -0.961 3.745 1.00 94.25 82 VAL A N 1
ATOM 623 C CA . VAL A 1 82 ? -7.617 -1.281 5.170 1.00 94.25 82 VAL A CA 1
ATOM 624 C C . VAL A 1 82 ? -8.423 -0.349 6.071 1.00 94.25 82 VAL A C 1
ATOM 626 O O . VAL A 1 82 ? -8.890 0.703 5.650 1.00 94.25 82 VAL A O 1
ATOM 629 N N . THR A 1 83 ? -8.562 -0.721 7.341 1.00 93.50 83 THR A N 1
ATOM 630 C CA . THR A 1 83 ? -9.048 0.164 8.411 1.00 93.50 83 THR A CA 1
ATOM 631 C C . THR A 1 83 ? -7.957 0.341 9.464 1.00 93.50 83 THR A C 1
ATOM 633 O O . THR A 1 83 ? -7.142 -0.566 9.661 1.00 93.50 83 THR A O 1
ATOM 636 N N . VAL A 1 84 ? -7.974 1.461 10.198 1.00 93.44 84 VAL A N 1
ATOM 637 C CA . VAL A 1 84 ? -7.013 1.736 11.290 1.00 93.44 84 VAL A CA 1
ATOM 638 C C . VAL A 1 84 ? -6.926 0.553 12.257 1.00 93.44 84 VAL A C 1
ATOM 640 O O . VAL A 1 84 ? -5.846 0.072 12.592 1.00 93.44 84 VAL A O 1
ATOM 643 N N . GLU A 1 85 ? -8.080 0.020 12.653 1.00 92.75 85 GLU A N 1
ATOM 644 C CA . GLU A 1 85 ? -8.170 -1.089 13.598 1.00 92.75 85 GLU A CA 1
ATOM 645 C C . GLU A 1 85 ? -7.593 -2.404 13.040 1.00 92.75 85 GLU A C 1
ATOM 647 O O . GLU A 1 85 ? -6.980 -3.176 13.781 1.00 92.75 85 GLU A O 1
ATOM 652 N N . GLN A 1 86 ? -7.736 -2.667 11.735 1.00 93.94 86 GLN A N 1
ATOM 653 C CA . GLN A 1 86 ? -7.115 -3.831 11.097 1.00 93.94 86 GLN A CA 1
ATOM 654 C C . GLN A 1 86 ? -5.591 -3.717 11.076 1.00 93.94 86 GLN A C 1
ATOM 656 O O . GLN A 1 86 ? -4.926 -4.686 11.440 1.00 93.94 86 GLN A O 1
ATOM 661 N N . VAL A 1 87 ? -5.043 -2.557 10.695 1.00 95.62 87 VAL A N 1
ATOM 662 C CA . VAL A 1 87 ? -3.588 -2.330 10.656 1.00 95.62 87 VAL A CA 1
ATOM 663 C C . VAL A 1 87 ? -3.004 -2.452 12.063 1.00 95.62 87 VAL A C 1
ATOM 665 O O . VAL A 1 87 ? -2.085 -3.240 12.286 1.00 95.62 87 VAL A O 1
ATOM 668 N N . ARG A 1 88 ? -3.614 -1.766 13.038 1.00 96.56 88 ARG A N 1
ATOM 669 C CA . ARG A 1 88 ? -3.224 -1.803 14.454 1.00 96.56 88 ARG A CA 1
ATOM 670 C C . ARG A 1 88 ? -3.138 -3.235 14.978 1.00 96.56 88 ARG A C 1
ATOM 672 O O . ARG A 1 88 ? -2.152 -3.608 15.604 1.00 96.56 88 ARG A O 1
ATOM 679 N N . ARG A 1 89 ? -4.157 -4.052 14.697 1.00 95.75 89 ARG A N 1
ATOM 680 C CA . ARG A 1 89 ? -4.240 -5.438 15.175 1.00 95.75 89 ARG A CA 1
ATOM 681 C C . ARG A 1 89 ? -3.305 -6.392 14.436 1.00 95.75 89 ARG A C 1
ATOM 683 O O . ARG A 1 89 ? -2.742 -7.279 15.064 1.00 95.75 89 ARG A O 1
ATOM 690 N N . ARG A 1 90 ? -3.179 -6.261 13.112 1.00 95.94 90 ARG A N 1
ATOM 691 C CA . ARG A 1 90 ? -2.392 -7.184 12.275 1.00 95.94 90 ARG A CA 1
ATOM 692 C C . ARG A 1 90 ? -0.893 -6.923 12.361 1.00 95.94 90 ARG A C 1
ATOM 694 O O . ARG A 1 90 ? -0.130 -7.879 12.287 1.00 95.94 90 ARG A O 1
ATOM 701 N N . LEU A 1 91 ? -0.491 -5.664 12.524 1.00 95.44 91 LEU A N 1
ATOM 702 C CA . LEU A 1 91 ? 0.914 -5.260 12.611 1.00 95.44 91 LEU A CA 1
ATOM 703 C C . LEU A 1 91 ? 1.367 -4.962 14.048 1.00 95.44 91 LEU A C 1
ATOM 705 O O . LEU A 1 91 ? 2.548 -4.706 14.269 1.00 95.44 91 LEU A O 1
ATOM 709 N N . SER A 1 92 ? 0.453 -5.008 15.025 1.00 96.81 92 SER A N 1
ATOM 710 C CA . SER A 1 92 ? 0.710 -4.652 16.429 1.00 96.81 92 SER A CA 1
ATOM 711 C C . SER A 1 92 ? 1.271 -3.232 16.591 1.00 96.81 92 SER A C 1
ATOM 713 O O . SER A 1 92 ? 2.169 -2.991 17.396 1.00 96.81 92 SER A O 1
ATOM 715 N N . TRP A 1 93 ? 0.770 -2.285 15.796 1.00 97.56 93 TRP A N 1
ATOM 716 C CA . TRP A 1 93 ? 1.206 -0.885 15.823 1.00 97.56 93 TRP A CA 1
ATOM 717 C C . TRP A 1 93 ? 0.360 -0.028 16.762 1.00 97.56 93 TRP A C 1
ATOM 719 O O . TRP A 1 93 ? -0.756 -0.392 17.125 1.00 97.56 93 TRP A O 1
ATOM 729 N N . THR A 1 94 ? 0.892 1.130 17.153 1.00 96.81 94 THR A N 1
ATOM 730 C CA . THR A 1 94 ? 0.140 2.155 17.886 1.00 96.81 94 THR A CA 1
ATOM 731 C C . THR A 1 94 ? -0.800 2.905 16.944 1.00 96.81 94 THR A C 1
ATOM 733 O O . THR A 1 94 ? -0.522 3.024 15.753 1.00 96.81 94 THR A O 1
ATOM 736 N N . SER A 1 95 ? -1.906 3.445 17.468 1.00 93.88 95 SER A N 1
ATOM 737 C CA . SER A 1 95 ? -2.862 4.198 16.644 1.00 93.88 95 SER A CA 1
ATOM 738 C C . SER A 1 95 ? -2.224 5.415 15.971 1.00 93.88 95 SER A C 1
ATOM 740 O O . SER A 1 95 ? -2.500 5.635 14.802 1.00 93.88 95 SER A O 1
ATOM 742 N N . GLY A 1 96 ? -1.338 6.142 16.668 1.00 95.38 96 GLY A N 1
ATOM 743 C CA . GLY A 1 96 ? -0.609 7.282 16.092 1.00 95.38 96 GLY A CA 1
ATOM 744 C C . GLY A 1 96 ? 0.195 6.879 14.858 1.00 95.38 96 GLY A C 1
ATOM 745 O O . GLY A 1 96 ? -0.065 7.381 13.779 1.00 95.38 96 GLY A O 1
ATOM 746 N N . ARG A 1 97 ? 1.039 5.844 14.972 1.00 96.31 97 ARG A N 1
ATOM 747 C CA . ARG A 1 97 ? 1.836 5.339 13.842 1.00 96.31 97 ARG A CA 1
ATOM 748 C C . ARG A 1 97 ? 0.980 4.901 12.650 1.00 96.31 97 ARG A C 1
ATOM 750 O O . ARG A 1 97 ? 1.374 5.089 11.507 1.00 96.31 97 ARG A O 1
ATOM 757 N N . VAL A 1 98 ? -0.168 4.271 12.912 1.00 96.56 98 VAL A N 1
ATOM 758 C CA . VAL A 1 98 ? -1.097 3.858 11.849 1.00 96.56 98 VAL A CA 1
ATOM 759 C C . VAL A 1 98 ? -1.712 5.072 11.156 1.00 96.56 98 VAL A C 1
ATOM 761 O O . VAL A 1 98 ? -1.813 5.065 9.935 1.00 96.56 98 VAL A O 1
ATOM 764 N N . ILE A 1 99 ? -2.131 6.081 11.923 1.00 94.56 99 ILE A N 1
ATOM 765 C CA . ILE A 1 99 ? -2.716 7.313 11.388 1.00 94.56 99 ILE A CA 1
ATOM 766 C C . ILE A 1 99 ? -1.672 8.058 10.559 1.00 94.56 99 ILE A C 1
ATOM 768 O O . ILE A 1 99 ? -1.942 8.294 9.391 1.00 94.56 99 ILE A O 1
ATOM 772 N N . ASP A 1 100 ? -0.475 8.290 11.101 1.00 95.00 100 ASP A N 1
ATOM 773 C CA . ASP A 1 100 ? 0.613 8.994 10.409 1.00 95.00 100 ASP A CA 1
ATOM 774 C C . ASP A 1 100 ? 0.920 8.341 9.049 1.00 95.00 100 ASP A C 1
ATOM 776 O O . ASP A 1 100 ? 0.936 9.000 8.014 1.00 95.00 100 ASP A O 1
ATOM 780 N N . ALA A 1 101 ? 1.081 7.012 9.024 1.00 94.81 101 ALA A N 1
ATOM 781 C CA . ALA A 1 101 ? 1.369 6.278 7.793 1.00 94.81 101 ALA A CA 1
ATOM 782 C C . ALA A 1 101 ? 0.209 6.319 6.779 1.00 94.81 101 ALA A C 1
ATOM 784 O O . ALA A 1 101 ? 0.438 6.335 5.570 1.00 94.81 101 ALA A O 1
ATOM 785 N N . LEU A 1 102 ? -1.043 6.302 7.246 1.00 94.50 102 LEU A N 1
ATOM 786 C CA . LEU A 1 102 ? -2.216 6.401 6.373 1.00 94.50 102 LEU A CA 1
ATOM 787 C C . LEU A 1 102 ? -2.431 7.827 5.855 1.00 94.50 102 LEU A C 1
ATOM 789 O O . LEU A 1 102 ? -2.846 7.982 4.710 1.00 94.50 102 LEU A O 1
ATOM 793 N N . GLU A 1 103 ? -2.142 8.847 6.662 1.00 93.56 103 GLU A N 1
ATOM 794 C CA . GLU A 1 103 ? -2.181 10.254 6.258 1.00 93.56 103 GLU A CA 1
ATOM 795 C C . GLU A 1 103 ? -1.139 10.535 5.181 1.00 93.56 103 GLU A C 1
ATOM 797 O O . GLU A 1 103 ? -1.502 11.049 4.127 1.00 93.56 103 GLU A O 1
ATOM 802 N N . THR A 1 104 ? 0.103 10.072 5.350 1.00 92.12 104 THR A N 1
ATOM 803 C CA . THR A 1 104 ? 1.112 10.187 4.287 1.00 92.12 104 THR A CA 1
ATOM 804 C C . THR A 1 104 ? 0.661 9.485 3.002 1.00 92.12 104 THR A C 1
ATOM 806 O O . THR A 1 104 ? 0.792 10.035 1.914 1.00 92.12 104 THR A O 1
ATOM 809 N N . LEU A 1 105 ? 0.057 8.293 3.089 1.00 91.56 105 LEU A N 1
ATOM 810 C CA . LEU A 1 105 ? -0.471 7.602 1.905 1.00 91.56 105 LEU A CA 1
ATOM 811 C C . LEU A 1 105 ? -1.624 8.362 1.218 1.00 91.56 105 LEU A C 1
ATOM 813 O O . LEU A 1 105 ? -1.795 8.221 0.006 1.00 91.56 105 LEU A O 1
ATOM 817 N N . LEU A 1 106 ? -2.407 9.151 1.959 1.00 91.94 106 LEU A N 1
ATOM 818 C CA . LEU A 1 106 ? -3.426 10.042 1.395 1.00 91.94 106 LEU A CA 1
ATOM 819 C C . LEU A 1 106 ? -2.803 11.276 0.735 1.00 91.94 106 LEU A C 1
ATOM 821 O O . LEU A 1 106 ? -3.203 11.628 -0.372 1.00 91.94 106 LEU A O 1
ATOM 825 N N . GLU A 1 107 ? -1.831 11.913 1.392 1.00 90.38 107 GLU A N 1
ATOM 826 C CA . GLU A 1 107 ? -1.116 13.091 0.879 1.00 90.38 107 GLU A CA 1
ATOM 827 C C . GLU A 1 107 ? -0.388 12.790 -0.435 1.00 90.38 107 GLU A C 1
ATOM 829 O O . GLU A 1 107 ? -0.441 13.581 -1.375 1.00 90.38 107 GLU A O 1
ATOM 834 N N . GLU A 1 108 ? 0.207 11.602 -0.536 1.00 86.56 108 GLU A N 1
ATOM 835 C CA . GLU A 1 108 ? 0.871 11.101 -1.745 1.00 86.56 108 GLU A CA 1
ATOM 836 C C . GLU A 1 108 ? -0.118 10.634 -2.833 1.00 86.56 108 GLU A C 1
ATOM 838 O O . GLU A 1 108 ? 0.287 10.193 -3.909 1.00 86.56 108 GLU A O 1
ATOM 843 N N . GLY A 1 109 ? -1.430 10.685 -2.570 1.00 88.12 109 GLY A N 1
ATOM 844 C CA . GLY A 1 109 ? -2.472 10.273 -3.516 1.00 88.12 109 GLY A CA 1
ATOM 845 C C . GLY A 1 109 ? -2.532 8.764 -3.782 1.00 88.12 109 GLY A C 1
ATOM 846 O O . GLY A 1 109 ? -3.142 8.329 -4.759 1.00 88.12 109 GLY A O 1
ATOM 847 N N . LEU A 1 110 ? -1.902 7.950 -2.930 1.00 89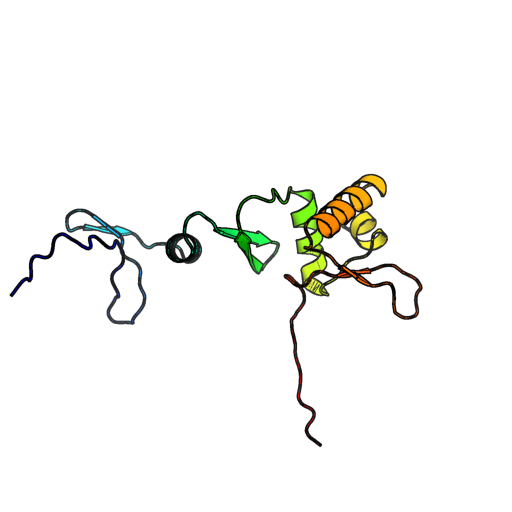.12 110 LEU A N 1
ATOM 848 C CA . LEU A 1 110 ? -1.879 6.488 -3.046 1.00 89.12 110 LEU A CA 1
ATOM 849 C C . LEU A 1 110 ? -3.077 5.819 -2.368 1.00 89.12 110 LEU A C 1
ATOM 851 O O . LEU A 1 110 ? -3.407 4.675 -2.693 1.00 89.12 110 LEU A O 1
ATOM 855 N N . ALA A 1 111 ? -3.712 6.518 -1.431 1.00 92.94 111 ALA A N 1
ATOM 856 C CA . ALA A 1 111 ? -4.919 6.095 -0.745 1.00 92.94 111 ALA A CA 1
ATOM 857 C C . ALA A 1 111 ? -6.088 7.044 -1.031 1.00 92.94 111 ALA A C 1
ATOM 859 O O . ALA A 1 111 ? -5.911 8.221 -1.336 1.00 92.94 111 ALA A O 1
ATOM 860 N N . MET A 1 112 ? -7.303 6.534 -0.864 1.00 92.81 112 MET A N 1
ATOM 861 C CA . MET A 1 112 ? -8.543 7.304 -0.859 1.00 92.81 112 MET A CA 1
ATOM 862 C C . MET A 1 112 ? -9.369 6.916 0.365 1.00 92.81 112 MET A C 1
ATOM 864 O O . MET A 1 112 ? -9.442 5.739 0.714 1.00 92.81 112 MET A O 1
ATOM 868 N N . ILE A 1 113 ? -10.014 7.886 1.008 1.00 91.12 113 ILE A N 1
ATOM 869 C CA . ILE A 1 113 ? -10.957 7.601 2.093 1.00 91.12 113 ILE A CA 1
ATOM 870 C C . ILE A 1 113 ? -12.301 7.177 1.494 1.00 91.12 113 ILE A C 1
ATOM 872 O O . ILE A 1 113 ? -12.892 7.913 0.704 1.00 91.12 113 ILE A O 1
ATOM 876 N N . ASP A 1 114 ? -12.808 6.032 1.940 1.00 84.81 114 ASP A N 1
ATOM 877 C CA . ASP A 1 114 ? -14.193 5.613 1.763 1.00 84.81 114 ASP A CA 1
ATOM 878 C C . ASP A 1 114 ? -14.903 5.579 3.126 1.00 84.81 114 ASP A C 1
ATOM 880 O O . ASP A 1 114 ? -14.545 4.832 4.042 1.00 84.81 114 ASP A O 1
ATOM 884 N N . ASN A 1 115 ? -15.912 6.438 3.265 1.00 74.00 115 ASN A N 1
ATOM 885 C CA . ASN A 1 115 ? -16.688 6.613 4.491 1.00 74.00 115 ASN A CA 1
ATOM 886 C C . ASN A 1 115 ? -18.001 5.796 4.502 1.00 74.00 115 ASN A C 1
ATOM 888 O O . ASN A 1 115 ? -18.776 5.918 5.454 1.00 74.00 115 ASN A O 1
ATOM 892 N N . GLY A 1 116 ? 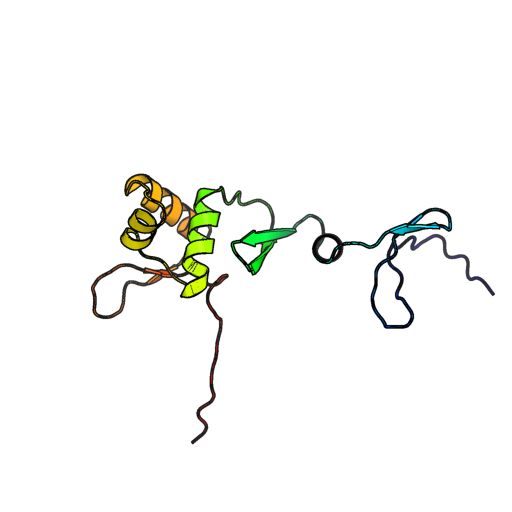-18.287 4.973 3.482 1.00 61.00 116 GLY A N 1
ATOM 893 C CA . GLY A 1 116 ? -19.498 4.139 3.405 1.00 61.00 116 GLY A CA 1
ATOM 894 C C . GLY A 1 116 ? -19.144 2.674 3.142 1.00 61.00 116 GLY A C 1
ATOM 895 O O . GLY A 1 116 ? -18.366 2.370 2.262 1.00 61.00 116 GLY A O 1
ATOM 896 N N . ILE A 1 117 ? -19.704 1.668 3.819 1.00 52.88 117 ILE A N 1
ATOM 897 C CA . ILE A 1 117 ? -21.141 1.370 3.906 1.00 52.88 117 ILE A CA 1
ATOM 898 C C . ILE A 1 117 ? -21.448 0.540 5.189 1.00 52.88 117 ILE A C 1
ATOM 900 O O . ILE A 1 117 ? -20.669 -0.317 5.604 1.00 52.88 117 ILE A O 1
ATOM 904 N N . LYS A 1 118 ? -22.633 0.784 5.783 1.00 56.38 118 LYS A N 1
ATOM 905 C CA . LYS A 1 118 ? -23.341 0.108 6.911 1.00 56.38 118 LYS A CA 1
ATOM 906 C C . LYS A 1 118 ? -22.730 0.133 8.324 1.00 56.38 118 LYS A C 1
ATOM 908 O O . LYS A 1 118 ? -23.500 0.259 9.268 1.00 56.38 118 LYS A O 1
ATOM 913 N N . ASP A 1 119 ? -21.410 0.070 8.485 1.00 64.38 119 ASP A N 1
ATOM 914 C CA . ASP A 1 119 ? -20.774 -0.151 9.805 1.00 64.38 119 ASP A CA 1
ATOM 915 C C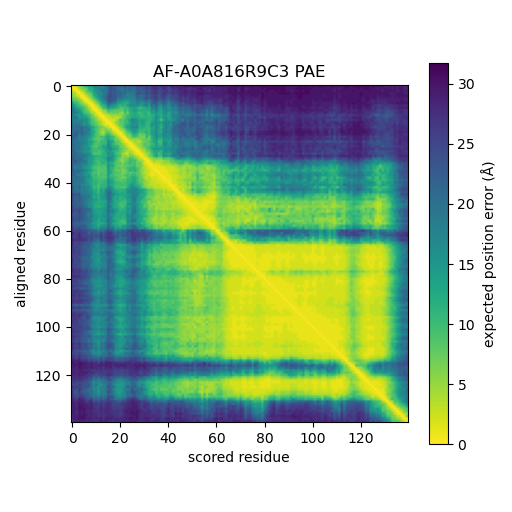 . ASP A 1 119 ? -20.148 1.106 10.452 1.00 64.38 119 ASP A C 1
ATOM 917 O O . ASP A 1 119 ? -19.605 1.030 11.554 1.00 64.38 119 ASP A O 1
ATOM 921 N N . GLY A 1 120 ? -20.172 2.256 9.763 1.00 66.25 120 GLY A N 1
ATOM 922 C CA . GLY A 1 120 ? -19.608 3.529 10.246 1.00 66.25 120 GLY A CA 1
ATOM 923 C C . GLY A 1 120 ? -18.075 3.578 10.346 1.00 66.25 120 GLY A C 1
ATOM 924 O O . GLY A 1 120 ? -17.528 4.495 10.954 1.00 66.25 120 GLY A O 1
ATOM 925 N N . LYS A 1 121 ? -17.364 2.594 9.782 1.00 72.12 121 LYS A N 1
ATOM 926 C CA . LYS A 1 121 ? -15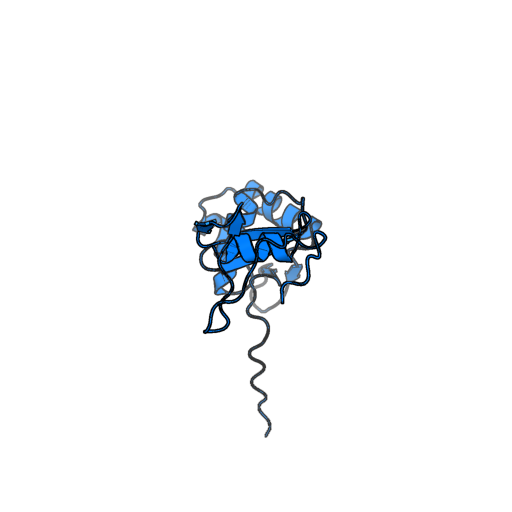.896 2.512 9.824 1.00 72.12 121 LYS A CA 1
ATOM 927 C C . LYS A 1 121 ? -15.289 3.137 8.571 1.00 72.12 121 LYS A C 1
ATOM 929 O O . LYS A 1 121 ? -15.592 2.689 7.471 1.00 72.12 121 LYS A O 1
ATOM 934 N N . CYS A 1 122 ? -14.393 4.102 8.765 1.00 85.75 122 CYS A N 1
ATOM 935 C CA . CYS A 1 122 ? -13.576 4.685 7.702 1.00 85.75 122 CYS A CA 1
ATOM 936 C C . CYS A 1 122 ? -12.632 3.626 7.106 1.00 85.75 122 CYS A C 1
ATOM 938 O O . CYS A 1 122 ? -11.901 2.946 7.842 1.00 85.75 122 CYS A O 1
ATOM 940 N N . GLN A 1 123 ? -12.679 3.469 5.784 1.00 91.44 123 GLN A N 1
ATOM 941 C CA . GLN A 1 123 ? -11.816 2.584 5.010 1.00 91.44 123 GLN A CA 1
ATOM 942 C C . GLN A 1 123 ? -10.839 3.417 4.178 1.00 91.44 123 GLN A C 1
ATOM 944 O O . GLN A 1 123 ? -11.204 4.437 3.605 1.00 91.44 123 GLN A O 1
ATOM 949 N N . TYR A 1 124 ? -9.596 2.958 4.094 1.00 93.81 124 TYR A N 1
ATOM 950 C CA . TYR A 1 124 ? -8.554 3.543 3.257 1.00 93.81 124 TYR A CA 1
ATOM 951 C C . TYR A 1 124 ? -8.357 2.615 2.067 1.00 93.81 124 TYR A C 1
ATOM 953 O O . TYR A 1 124 ? -7.854 1.502 2.233 1.00 93.81 124 TYR A O 1
ATOM 961 N N . TRP A 1 125 ? -8.822 3.040 0.899 1.00 93.50 125 TRP A N 1
ATOM 962 C CA . TRP A 1 125 ? -8.811 2.288 -0.348 1.00 93.50 125 TRP A CA 1
ATOM 963 C C . TRP A 1 125 ? -7.563 2.593 -1.175 1.00 93.50 125 TRP A C 1
ATOM 965 O O . TRP A 1 125 ? -7.150 3.745 -1.273 1.00 93.50 125 TRP A O 1
ATOM 975 N N . PHE A 1 126 ? -6.984 1.565 -1.793 1.00 92.44 126 PHE A N 1
ATOM 976 C CA . PHE A 1 126 ? -5.735 1.648 -2.545 1.00 92.44 126 PHE A CA 1
ATOM 977 C C . PHE A 1 126 ? -5.944 1.138 -3.979 1.00 92.44 126 PHE A C 1
ATOM 979 O O . PHE A 1 126 ? -6.038 -0.082 -4.190 1.00 92.44 126 PHE A O 1
ATOM 986 N N . PRO A 1 127 ? -5.979 2.024 -4.991 1.00 88.25 127 PRO A N 1
ATOM 987 C CA . PRO A 1 127 ? -6.205 1.620 -6.378 1.00 88.25 127 PRO A CA 1
ATOM 988 C C . PRO A 1 127 ? -5.159 0.627 -6.889 1.00 88.25 127 PRO A C 1
ATOM 990 O O . PRO A 1 127 ? -5.497 -0.325 -7.588 1.00 88.25 127 PRO A O 1
ATOM 993 N N . CYS A 1 128 ? -3.895 0.811 -6.502 1.00 84.25 128 CYS A N 1
ATOM 994 C CA . CYS A 1 128 ? -2.762 0.038 -7.014 1.00 84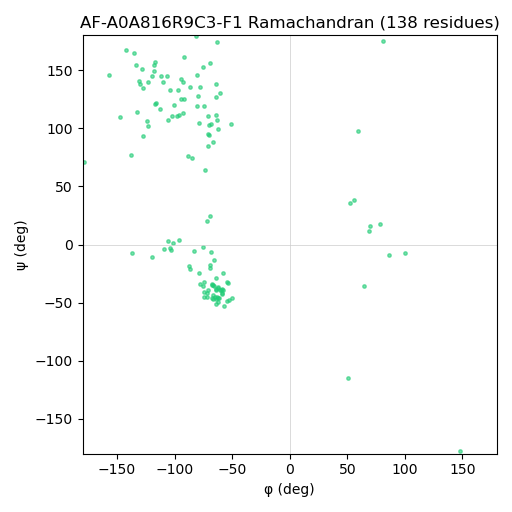.25 128 CYS A CA 1
ATOM 995 C C . CYS A 1 128 ? -2.739 -1.437 -6.574 1.00 84.25 128 CYS A C 1
ATOM 997 O O . CYS A 1 128 ? -2.047 -2.249 -7.186 1.00 84.25 128 CYS A O 1
ATOM 999 N N . VAL A 1 129 ? -3.486 -1.803 -5.528 1.00 85.44 129 VAL A N 1
ATOM 1000 C CA . VAL A 1 129 ? -3.560 -3.189 -5.026 1.00 85.44 129 VAL A CA 1
ATOM 1001 C C . VAL A 1 129 ? -4.966 -3.777 -5.072 1.00 85.44 129 VAL A C 1
ATOM 1003 O O . VAL A 1 129 ? -5.117 -4.994 -4.912 1.00 85.44 129 VAL A O 1
ATOM 1006 N N . SER A 1 130 ? -5.974 -2.941 -5.329 1.00 80.12 130 SER A N 1
ATOM 1007 C CA . SER A 1 130 ? -7.349 -3.361 -5.572 1.00 80.12 130 SER A CA 1
ATOM 1008 C C . SER A 1 130 ? -7.439 -4.192 -6.847 1.00 80.12 130 SER A C 1
ATOM 1010 O O . SER A 1 130 ? -6.817 -3.875 -7.858 1.00 80.12 130 SER A O 1
ATOM 1012 N N . SER A 1 131 ? -8.221 -5.275 -6.816 1.00 71.81 131 SER A N 1
ATOM 1013 C CA . SER A 1 131 ? -8.521 -6.028 -8.035 1.00 71.81 131 SER A CA 1
ATOM 1014 C C . SER A 1 131 ? -9.436 -5.171 -8.903 1.00 71.81 131 SER A C 1
ATOM 1016 O O . SER A 1 131 ? -10.648 -5.143 -8.700 1.00 71.81 131 SER A O 1
ATOM 1018 N N . VAL A 1 132 ? -8.852 -4.423 -9.834 1.00 61.59 132 VAL A N 1
ATOM 1019 C CA . VAL A 1 132 ? -9.603 -3.634 -10.809 1.00 61.59 132 VAL A CA 1
ATOM 1020 C C . VAL A 1 132 ? -10.405 -4.605 -11.682 1.00 61.59 132 VAL A C 1
ATOM 1022 O O . VAL A 1 132 ? -9.844 -5.331 -12.492 1.00 61.59 132 VAL A O 1
ATOM 1025 N N . TYR A 1 133 ? -11.721 -4.625 -11.465 1.00 49.78 133 TYR A N 1
ATOM 1026 C CA . TYR A 1 133 ? -12.756 -5.190 -12.333 1.00 49.78 133 TYR A CA 1
ATOM 1027 C C . TYR A 1 133 ? -12.669 -6.689 -12.680 1.00 49.78 133 TYR A C 1
ATOM 1029 O O . TYR A 1 133 ? -12.124 -7.093 -13.699 1.00 49.78 133 TYR A O 1
ATOM 1037 N N . SER A 1 134 ? -13.420 -7.514 -11.944 1.00 44.72 134 SER A N 1
ATOM 1038 C CA . SER A 1 134 ? -14.249 -8.526 -12.617 1.00 44.72 134 SER A CA 1
ATOM 1039 C C . SER A 1 134 ? -15.593 -7.873 -12.934 1.00 44.72 134 SER A C 1
ATOM 1041 O O . SER A 1 134 ? -16.568 -8.093 -12.220 1.00 44.72 134 SER A O 1
ATOM 1043 N N . PHE A 1 135 ? -15.655 -7.013 -13.957 1.00 48.28 135 PHE A N 1
ATOM 1044 C CA . PHE A 1 135 ? -16.956 -6.686 -14.543 1.00 48.28 135 PHE A CA 1
ATOM 1045 C C . PHE A 1 135 ? -17.403 -7.941 -15.294 1.00 48.28 135 PHE A C 1
ATOM 1047 O O . PHE A 1 135 ? -17.109 -8.118 -16.472 1.00 48.28 135 PHE A O 1
ATOM 1054 N N . VAL A 1 136 ? -18.031 -8.876 -14.584 1.00 48.91 136 VAL A N 1
ATOM 1055 C CA . VAL A 1 136 ? -18.796 -9.929 -15.245 1.00 48.91 136 VAL A CA 1
ATOM 1056 C C . VAL A 1 136 ? -20.022 -9.218 -15.793 1.00 48.91 136 VAL A C 1
ATOM 1058 O O . VAL A 1 136 ? -20.977 -8.964 -15.059 1.00 48.91 136 VAL A O 1
ATOM 1061 N N . GLY A 1 137 ? -19.936 -8.817 -17.063 1.00 44.22 137 GLY A N 1
ATOM 1062 C CA . GLY A 1 137 ? -21.086 -8.382 -17.840 1.00 44.22 137 GLY A CA 1
ATOM 1063 C C . GLY A 1 137 ? -22.156 -9.455 -17.715 1.00 44.22 137 GLY A C 1
ATOM 1064 O O . GLY A 1 137 ? -22.029 -10.546 -18.261 1.00 44.22 137 GLY A O 1
ATOM 1065 N N . SER A 1 138 ? -23.161 -9.171 -16.895 1.00 49.72 138 SER A N 1
ATOM 1066 C CA . SER A 1 138 ? -24.384 -9.954 -16.846 1.00 49.72 138 SER A CA 1
ATOM 1067 C C . SER A 1 138 ? -25.265 -9.385 -17.947 1.00 49.72 138 SER A C 1
ATOM 1069 O O . SER A 1 138 ? -26.158 -8.590 -17.670 1.00 49.72 138 SER A O 1
ATOM 1071 N N . ASP A 1 139 ? -24.937 -9.705 -19.198 1.00 48.53 139 ASP A N 1
ATOM 1072 C CA . ASP A 1 139 ? -25.836 -9.432 -20.313 1.00 48.53 139 ASP A CA 1
ATOM 1073 C C . ASP A 1 139 ? -27.020 -10.399 -20.169 1.00 48.53 139 ASP A C 1
ATOM 1075 O O . ASP A 1 139 ? -26.887 -11.606 -20.385 1.00 48.53 139 ASP A O 1
ATOM 1079 N N . THR A 1 140 ? -28.146 -9.872 -19.684 1.00 46.41 140 THR A N 1
ATOM 1080 C CA . THR A 1 140 ? -29.469 -10.517 -19.714 1.00 46.41 140 THR A CA 1
ATOM 1081 C C . THR A 1 140 ? -30.115 -10.369 -21.077 1.00 46.41 140 THR A C 1
ATOM 1083 O O . THR A 1 140 ? -30.066 -9.231 -21.599 1.00 46.41 140 THR A O 1
#

pLDDT: mean 73.57, std 18.76, range [30.34, 97.56]

Mean predicted aligned error: 13.78 Å

Organism: Brassica napus (NCBI:txid3708)

Radius of gyration: 21.83 Å; Cα contacts (8 Å, |Δi|>4): 154; chains: 1; bounding box: 62×32×64 Å

InterPro domains:
  IPR016689 ESCRT-2 complex, Snf8 [PTHR12806] (42-131)
  IPR036388 Winged helix-like DNA-binding domain superfamily [G3DSA:1.10.10.10] (62-137)
  IPR036390 Winged helix DNA-binding domain superfamily [SSF46785] (65-129)
  IPR040608 Snf8/Vps36 family [PF04157] (40-115)

Foldseek 3Di:
DDDPDVPDLPLWDADPVRDIAARDDPNDGPTGDDPQNVVCVVVDPQWHWDDQAPDIFIDGDDDPPDPLLSVLLNVCLVAQKDFLVRSCVVVVDDSVSSCVSLVVCVVVVQWDWDQDDDPRTIITGGPRRHPPDPPPPPPD

Sequence (140 aa):
MLLNDDSYNSPVGLDRNGIVLLLWENGTLCGSISPDELLSYVLGSGFEVITIGKKKLVRSVPTELNKDHNQILELAQGQGFVTVEQVRRRLSWTSGRVIDALETLLEEGLAMIDNGIKDGKCQYWFPCVSSVYSFVGSDT

Secondary structure (DSSP, 8-state):
-----TT---S--B-TTS-B---EETTEE--PPPHHHHHHHHH-TTEEEEEETTEEEEEETT----HHHHHHHHHHTTTSEE-HHHHHHHHT--HHHHHHHHHHHHHTTS-EEE--SSS---EEE-TTTS----------

Solvent-accessible surface area (backbone atoms only — not comparable to full-atom values): 8805 Å² total; per-residue (Å²): 135,82,81,88,65,96,82,67,90,62,53,67,47,69,48,100,84,72,54,68,50,34,38,60,59,97,92,37,81,74,46,74,68,51,75,66,58,50,48,39,64,74,67,32,92,56,40,45,81,45,80,40,82,95,45,78,45,79,44,70,69,85,72,82,72,47,74,64,47,46,54,53,54,37,66,14,50,83,77,16,38,48,36,69,69,55,51,27,66,75,69,70,48,54,69,65,62,50,48,55,47,50,49,52,34,40,75,71,66,55,35,43,86,40,74,75,77,97,75,83,57,62,31,42,34,26,74,93,47,29,83,81,70,86,76,74,78,79,84,124

Nearest PDB structures (foldseek):
  2zme-assembly1_A  TM=7.995E-01  e=1.269E-07  Homo sapiens
  1u5t-assembly1_A  TM=8.764E-01  e=2.344E-05  Saccharomyces cerevisiae
  1w7p-assembly1_A  TM=8.976E-01  e=4.814E-05  Saccharomyces cerevisiae
  7ast-assembly1_X  TM=8.445E-01  e=1.437E-02  Homo sapiens
  4u4o-assembly2_d5  TM=5.935E-01  e=1.130E-02  Saccharomyces cerevisiae S288C